Protein AF-A0A1W9W3F9-F1 (afdb_monomer_lite)

Structure (mmCIF, N/CA/C/O backbone):
data_AF-A0A1W9W3F9-F1
#
_entry.id   AF-A0A1W9W3F9-F1
#
loop_
_atom_site.group_PDB
_atom_site.id
_atom_site.type_symbol
_atom_site.label_atom_id
_atom_site.label_alt_id
_atom_site.label_comp_id
_atom_site.label_asym_id
_atom_site.label_entity_id
_atom_site.label_seq_id
_atom_site.pdbx_PDB_ins_code
_atom_site.Cartn_x
_atom_site.Cartn_y
_atom_site.Cartn_z
_atom_site.occupancy
_atom_site.B_iso_or_equiv
_atom_site.auth_seq_id
_atom_site.auth_comp_id
_atom_site.auth_asym_id
_atom_site.auth_atom_id
_atom_site.pdbx_PDB_model_num
ATOM 1 N N . MET A 1 1 ? -9.344 -3.876 2.416 1.00 94.00 1 MET A N 1
ATOM 2 C CA . MET A 1 1 ? -9.687 -2.870 1.387 1.00 94.00 1 MET A CA 1
ATOM 3 C C . MET A 1 1 ? -8.626 -2.935 0.306 1.00 94.00 1 MET A C 1
ATOM 5 O O . MET A 1 1 ? -7.458 -3.008 0.658 1.00 94.00 1 MET A O 1
ATOM 9 N N . ILE A 1 2 ? -9.013 -2.939 -0.971 1.00 95.25 2 ILE A N 1
ATOM 10 C CA . ILE A 1 2 ? -8.069 -3.101 -2.084 1.00 95.25 2 ILE A CA 1
ATOM 11 C C . ILE A 1 2 ? -8.203 -1.915 -3.038 1.00 95.25 2 ILE A C 1
ATOM 13 O O . ILE A 1 2 ? -9.314 -1.609 -3.469 1.00 95.25 2 ILE A O 1
ATOM 17 N N . GLU A 1 3 ? -7.088 -1.272 -3.384 1.00 95.94 3 GLU A N 1
ATOM 18 C CA . GLU A 1 3 ? -7.033 -0.259 -4.442 1.00 95.94 3 GLU A CA 1
ATOM 19 C C . GLU A 1 3 ? -6.312 -0.820 -5.682 1.00 95.94 3 GLU A C 1
ATOM 21 O O . GLU A 1 3 ? -5.223 -1.389 -5.600 1.00 95.94 3 GLU A O 1
ATOM 26 N N . VAL A 1 4 ? -6.958 -0.700 -6.847 1.00 95.69 4 VAL A N 1
ATOM 27 C CA . VAL A 1 4 ? -6.496 -1.294 -8.110 1.00 95.69 4 VAL A CA 1
ATOM 28 C C . VAL A 1 4 ? -6.101 -0.201 -9.095 1.00 95.69 4 VAL A C 1
ATOM 30 O O . VAL A 1 4 ? -6.911 0.635 -9.499 1.00 95.69 4 VAL A O 1
ATOM 33 N N . ARG A 1 5 ? -4.848 -0.247 -9.535 1.00 94.62 5 ARG A N 1
ATOM 34 C CA . ARG A 1 5 ? -4.216 0.688 -10.461 1.00 94.62 5 ARG A CA 1
ATOM 35 C C . ARG A 1 5 ? -3.707 -0.077 -11.675 1.00 94.62 5 ARG A C 1
ATOM 37 O O . ARG A 1 5 ? -2.658 -0.713 -11.662 1.00 94.62 5 ARG A O 1
ATOM 44 N N . LYS A 1 6 ? -4.505 -0.020 -12.743 1.00 93.94 6 LYS A N 1
ATOM 45 C CA . LYS A 1 6 ? -4.230 -0.703 -14.019 1.00 93.94 6 LYS A CA 1
ATOM 46 C C . LYS A 1 6 ? -3.316 0.097 -14.951 1.00 93.94 6 LYS A C 1
ATOM 48 O O . LYS A 1 6 ? -2.819 -0.445 -15.929 1.00 93.94 6 LYS A O 1
ATOM 53 N N . GLN A 1 7 ? -3.155 1.391 -14.681 1.00 93.25 7 GLN A N 1
ATOM 54 C CA . GLN A 1 7 ? -2.331 2.281 -15.491 1.00 93.25 7 GLN A CA 1
ATOM 55 C C . GLN A 1 7 ? -0.853 1.903 -15.347 1.00 93.25 7 GLN A C 1
ATOM 57 O O . GLN A 1 7 ? -0.403 1.574 -14.250 1.00 93.25 7 GLN A O 1
ATOM 62 N N . GLN A 1 8 ? -0.104 1.998 -16.447 1.00 93.00 8 GLN A N 1
ATOM 63 C CA . GLN A 1 8 ? 1.345 1.768 -16.489 1.00 93.00 8 GLN A CA 1
ATOM 64 C C . GLN A 1 8 ? 2.116 2.997 -15.984 1.00 93.00 8 GLN A C 1
ATOM 66 O O . GLN A 1 8 ? 2.989 3.537 -16.658 1.00 93.00 8 GLN A O 1
ATOM 71 N N . VAL A 1 9 ? 1.729 3.487 -14.808 1.00 95.19 9 VAL A N 1
ATOM 72 C CA . VAL A 1 9 ? 2.350 4.622 -14.125 1.00 95.19 9 VAL A CA 1
ATOM 73 C C . VAL A 1 9 ? 2.734 4.162 -12.731 1.00 95.19 9 VAL A C 1
ATOM 75 O O . VAL A 1 9 ? 1.922 3.545 -12.039 1.00 95.19 9 VAL A O 1
ATOM 78 N N . LYS A 1 10 ? 3.970 4.466 -12.327 1.00 95.38 10 LYS A N 1
ATOM 79 C CA . LYS A 1 10 ? 4.449 4.155 -10.983 1.00 95.38 10 LYS A CA 1
ATOM 80 C C . LYS A 1 10 ? 3.626 4.899 -9.939 1.00 95.38 10 LYS A C 1
ATOM 82 O O . LYS A 1 10 ? 3.423 6.109 -10.043 1.00 95.38 10 LYS A O 1
ATOM 87 N N . MET A 1 11 ? 3.215 4.173 -8.911 1.00 97.00 11 MET A N 1
ATOM 88 C CA . MET A 1 11 ? 2.593 4.740 -7.723 1.00 97.00 11 MET A CA 1
ATOM 89 C C . MET A 1 11 ? 3.578 5.656 -7.009 1.00 97.00 11 MET A C 1
ATOM 91 O O . MET A 1 11 ? 4.725 5.270 -6.768 1.00 97.00 11 MET A O 1
ATOM 95 N N . ARG A 1 12 ? 3.129 6.864 -6.671 1.00 97.69 12 ARG A N 1
ATOM 96 C CA . ARG A 1 12 ? 3.907 7.846 -5.915 1.00 97.69 12 ARG A CA 1
ATOM 97 C C . ARG A 1 12 ? 3.549 7.772 -4.438 1.00 97.69 12 ARG A C 1
ATOM 99 O O . ARG A 1 12 ? 2.501 7.249 -4.065 1.00 97.69 12 ARG A O 1
ATOM 106 N N . LEU A 1 13 ? 4.393 8.371 -3.600 1.00 98.06 13 LEU A N 1
ATOM 107 C CA . LEU A 1 13 ? 4.188 8.402 -2.151 1.00 98.06 13 LEU A CA 1
ATOM 108 C C . LEU A 1 13 ? 2.803 8.955 -1.770 1.00 98.06 13 LEU A C 1
ATOM 110 O O . LEU A 1 13 ? 2.069 8.333 -1.010 1.00 98.06 13 LEU A O 1
ATOM 114 N N . LYS A 1 14 ? 2.386 10.061 -2.396 1.00 97.75 14 LYS A N 1
ATOM 115 C CA . LYS A 1 14 ? 1.065 10.656 -2.150 1.00 97.75 14 LYS A CA 1
ATOM 116 C C . LYS A 1 14 ? -0.093 9.684 -2.414 1.00 97.75 14 LYS A C 1
ATOM 118 O O . LYS A 1 14 ? -1.089 9.709 -1.698 1.00 97.75 14 LYS A O 1
ATOM 123 N N . ASP A 1 15 ? 0.035 8.819 -3.421 1.00 97.00 15 ASP A N 1
ATOM 124 C CA . ASP A 1 15 ? -1.022 7.871 -3.776 1.00 97.00 15 ASP A CA 1
ATOM 125 C C . ASP A 1 15 ? -1.228 6.821 -2.667 1.00 97.00 15 ASP A C 1
ATOM 127 O O . ASP A 1 15 ? -2.367 6.475 -2.342 1.00 97.00 15 ASP A O 1
ATOM 131 N N . VAL A 1 16 ? -0.139 6.343 -2.053 1.00 97.81 16 VAL A N 1
ATOM 132 C CA . VAL A 1 16 ? -0.191 5.357 -0.959 1.00 97.81 16 VAL A CA 1
ATOM 133 C C . VAL A 1 16 ? -0.558 5.998 0.385 1.00 97.81 16 VAL A C 1
ATOM 135 O O . VAL A 1 16 ? -1.303 5.400 1.162 1.00 97.81 16 VAL A O 1
ATOM 138 N N . GLU A 1 17 ? -0.149 7.246 0.628 1.00 98.38 17 GLU A N 1
ATOM 139 C CA . GLU A 1 17 ? -0.564 8.032 1.798 1.00 98.38 17 GLU A CA 1
ATOM 140 C C . GLU A 1 17 ? -2.071 8.313 1.798 1.00 98.38 17 GLU A C 1
ATOM 142 O O . GLU A 1 17 ? -2.754 8.130 2.810 1.00 98.38 17 GLU A O 1
ATOM 147 N N . ASP A 1 18 ? -2.615 8.752 0.661 1.00 98.19 18 ASP A N 1
ATOM 148 C CA . ASP A 1 18 ? -4.039 9.054 0.539 1.00 98.19 18 ASP A CA 1
ATOM 149 C C . ASP A 1 18 ? -4.891 7.787 0.679 1.00 98.19 18 ASP A C 1
ATOM 151 O O . ASP A 1 18 ? -5.975 7.829 1.268 1.00 98.19 18 ASP A O 1
ATOM 155 N N . PHE A 1 19 ? -4.393 6.634 0.228 1.00 97.62 19 PHE A N 1
ATOM 156 C CA . PHE A 1 19 ? -5.027 5.348 0.506 1.00 97.62 19 PHE A CA 1
ATOM 157 C C . PHE A 1 19 ? -4.987 4.982 1.993 1.00 97.62 19 PHE A C 1
ATOM 159 O O . PHE A 1 19 ? -6.023 4.618 2.552 1.00 97.62 19 PHE A O 1
ATOM 166 N N . GLN A 1 20 ? -3.848 5.146 2.668 1.00 97.62 20 GLN A N 1
ATOM 167 C CA . GLN A 1 20 ? -3.733 4.858 4.100 1.00 97.62 20 GLN A CA 1
ATOM 168 C C . GLN A 1 20 ? -4.685 5.719 4.944 1.00 97.62 20 GLN A C 1
ATOM 170 O O . GLN A 1 20 ? -5.285 5.231 5.908 1.00 97.62 20 GLN A O 1
ATOM 175 N N . LYS A 1 21 ? -4.908 6.982 4.557 1.00 97.69 21 LYS A N 1
ATOM 176 C CA . LYS A 1 21 ? -5.933 7.836 5.179 1.00 97.69 21 LYS A CA 1
ATOM 177 C C . LYS A 1 21 ? -7.330 7.234 5.030 1.00 97.69 21 LYS A C 1
ATOM 179 O O . LYS A 1 21 ? -8.070 7.199 6.009 1.00 97.69 21 LYS A O 1
ATOM 184 N N . LYS A 1 22 ? -7.690 6.709 3.851 1.00 96.50 22 LYS A N 1
ATOM 185 C CA . LYS A 1 22 ? -8.984 6.029 3.639 1.00 96.50 22 LYS A CA 1
ATOM 186 C C . LYS A 1 22 ? -9.114 4.784 4.518 1.00 96.50 22 LYS A C 1
ATOM 188 O O . LYS A 1 22 ? -10.159 4.604 5.137 1.00 96.50 22 LYS A O 1
ATOM 193 N N . VAL A 1 23 ? -8.062 3.960 4.602 1.00 96.31 23 VAL A N 1
ATOM 194 C CA . VAL A 1 23 ? -8.023 2.758 5.463 1.00 96.31 23 VAL A CA 1
ATOM 195 C C . VAL A 1 23 ? -8.297 3.152 6.911 1.00 96.31 23 VAL A C 1
ATOM 197 O O . VAL A 1 23 ? -9.200 2.609 7.543 1.00 96.31 23 VAL A O 1
ATOM 200 N N . THR A 1 24 ? -7.563 4.151 7.398 1.00 95.56 24 THR A N 1
ATOM 201 C CA . THR A 1 24 ? -7.642 4.623 8.782 1.00 95.56 24 THR A CA 1
ATOM 202 C C . THR A 1 24 ? -9.020 5.208 9.093 1.00 95.56 24 THR A C 1
ATOM 204 O O . THR A 1 24 ? -9.601 4.912 10.133 1.00 95.56 24 THR A O 1
ATOM 207 N N . THR A 1 25 ? -9.576 6.019 8.189 1.00 96.50 25 THR A N 1
ATOM 208 C CA . THR A 1 25 ? -10.930 6.569 8.337 1.00 96.50 25 THR A CA 1
ATOM 209 C C . THR A 1 25 ? -11.974 5.459 8.376 1.00 96.50 25 THR A C 1
ATOM 211 O O . THR A 1 25 ? -12.829 5.466 9.256 1.00 96.50 25 THR A O 1
ATOM 214 N N . TYR A 1 26 ? -11.884 4.466 7.489 1.00 95.50 26 TYR A N 1
ATOM 215 C CA . TYR A 1 26 ? -12.813 3.337 7.488 1.00 95.50 26 TYR A CA 1
ATOM 216 C C . TYR A 1 26 ? -12.742 2.537 8.798 1.00 95.50 26 TYR A C 1
ATOM 218 O O . TYR A 1 26 ? -13.773 2.271 9.408 1.00 95.50 26 TYR A O 1
ATOM 226 N N . GLN A 1 27 ? -11.540 2.202 9.275 1.00 94.88 27 GLN A N 1
ATOM 227 C CA . GLN A 1 27 ? -11.354 1.469 10.534 1.00 94.88 27 GLN A CA 1
ATOM 228 C C . GLN A 1 27 ? -11.902 2.230 11.747 1.00 94.88 27 GLN A C 1
ATOM 230 O O . GLN A 1 27 ? -12.474 1.614 12.640 1.00 94.88 27 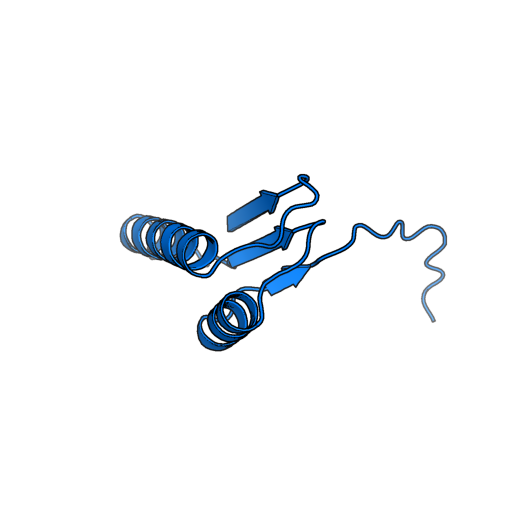GLN A O 1
ATOM 235 N N . LYS A 1 28 ? -11.785 3.564 11.773 1.00 95.56 28 LYS A N 1
ATOM 236 C CA . LYS A 1 28 ? -12.376 4.392 12.839 1.00 95.56 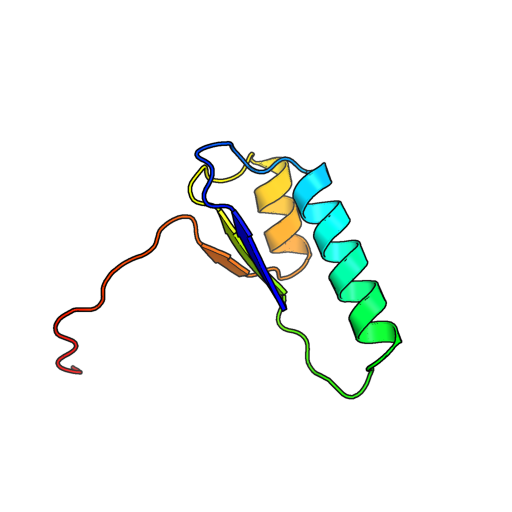28 LYS A CA 1
ATOM 237 C C . LYS A 1 28 ? -13.901 4.290 12.891 1.00 95.56 28 LYS A C 1
ATOM 239 O O . LYS A 1 28 ? -14.464 4.356 13.977 1.00 95.56 28 LYS A O 1
ATOM 244 N N . HIS A 1 29 ? -14.559 4.153 11.740 1.00 96.75 29 HIS A N 1
ATOM 245 C CA . HIS A 1 29 ? -16.016 4.022 11.669 1.00 96.75 29 HIS A CA 1
ATOM 246 C C . HIS A 1 29 ? -16.515 2.593 11.925 1.00 96.75 29 HIS A C 1
ATOM 248 O O . HIS A 1 29 ? -17.653 2.430 12.354 1.00 96.75 29 HIS A O 1
ATOM 254 N N . PHE A 1 30 ? -15.678 1.580 11.687 1.00 95.19 30 PHE A N 1
ATOM 255 C CA . PHE A 1 30 ? -16.034 0.161 11.788 1.00 95.19 30 PHE A CA 1
ATOM 256 C C . PHE A 1 30 ? -14.951 -0.612 12.550 1.00 95.19 30 PHE A C 1
ATOM 258 O O . PHE A 1 30 ? -14.250 -1.455 11.983 1.00 95.19 30 PHE A O 1
ATOM 265 N N . ALA A 1 31 ? -14.775 -0.279 13.831 1.00 92.44 31 ALA A N 1
ATOM 266 C CA . ALA A 1 31 ? -13.674 -0.776 14.660 1.00 92.44 31 ALA A CA 1
ATOM 267 C C . ALA A 1 31 ? -13.687 -2.303 14.857 1.00 92.44 31 ALA A C 1
ATOM 269 O O . ALA A 1 31 ? -12.648 -2.908 15.109 1.00 92.44 31 ALA A O 1
ATOM 270 N N . GLU A 1 32 ? -14.845 -2.945 14.711 1.00 95.44 32 GLU A N 1
ATOM 271 C CA . GLU A 1 32 ? -15.009 -4.394 14.792 1.00 95.44 32 GLU A CA 1
ATOM 272 C C . GLU A 1 32 ? -14.555 -5.133 13.522 1.00 95.44 32 GLU A C 1
ATOM 274 O O . GLU A 1 32 ? -14.463 -6.362 13.511 1.00 95.44 32 GLU A O 1
ATOM 279 N N . LYS A 1 33 ? -14.291 -4.408 12.428 1.00 93.38 33 LYS A N 1
ATOM 280 C CA . LYS A 1 33 ? -13.885 -4.991 11.148 1.00 93.38 33 LYS A CA 1
ATOM 281 C C . LYS A 1 33 ? -12.367 -4.999 11.018 1.00 93.38 33 LYS A C 1
ATOM 283 O O . LYS A 1 33 ? -11.710 -3.961 11.030 1.00 93.38 33 LYS A O 1
ATOM 288 N N . ILE A 1 34 ? -11.814 -6.179 10.758 1.00 92.50 34 ILE A N 1
ATOM 289 C CA . ILE A 1 34 ? -10.417 -6.310 10.344 1.00 92.50 34 ILE A CA 1
ATOM 290 C C . ILE A 1 34 ? -10.300 -5.834 8.895 1.00 92.50 34 ILE A C 1
ATOM 292 O O . ILE A 1 34 ? -10.910 -6.395 7.983 1.00 92.50 34 ILE A O 1
ATOM 296 N N . VAL A 1 35 ? -9.500 -4.793 8.673 1.00 93.50 35 VAL A N 1
ATOM 297 C CA . VAL A 1 35 ? -9.199 -4.283 7.333 1.00 93.50 35 VAL A CA 1
ATOM 298 C C . VAL A 1 35 ? -7.795 -4.716 6.956 1.00 93.50 35 VAL A C 1
ATOM 300 O O . VAL A 1 35 ? -6.833 -4.296 7.585 1.00 93.50 35 VAL A O 1
ATOM 303 N N . LEU A 1 36 ? -7.691 -5.516 5.898 1.00 95.62 36 LEU A N 1
ATOM 304 C CA . LEU A 1 36 ? -6.422 -5.868 5.266 1.00 95.62 36 LEU A CA 1
ATOM 305 C C . LEU A 1 36 ? -6.211 -4.939 4.058 1.00 95.62 36 LEU A C 1
ATOM 307 O O . LEU A 1 36 ? -6.950 -5.075 3.072 1.00 95.62 36 LEU A O 1
ATOM 311 N N . PRO A 1 37 ? -5.337 -3.921 4.146 1.00 97.50 37 PRO A N 1
ATOM 312 C CA . PRO A 1 37 ? -5.077 -3.005 3.043 1.00 97.50 37 PRO A CA 1
ATOM 313 C C . PRO A 1 37 ? -4.177 -3.661 1.991 1.00 97.50 37 PRO A C 1
ATOM 315 O O . PRO A 1 37 ? -3.167 -4.278 2.325 1.00 97.50 37 PRO A O 1
ATOM 318 N N . ALA A 1 38 ? -4.531 -3.516 0.713 1.00 97.94 38 ALA A N 1
ATOM 319 C CA . ALA A 1 38 ? -3.700 -4.002 -0.381 1.00 97.94 38 ALA A CA 1
ATOM 320 C C . ALA A 1 38 ? -3.777 -3.125 -1.638 1.00 97.94 38 ALA A C 1
ATOM 322 O O . ALA A 1 38 ? -4.809 -2.509 -1.920 1.00 97.94 38 ALA A O 1
ATOM 323 N N . PHE A 1 39 ? -2.702 -3.140 -2.424 1.00 97.25 39 PHE A N 1
ATOM 324 C CA . PHE A 1 39 ? -2.613 -2.538 -3.747 1.00 97.25 39 PHE A CA 1
ATOM 325 C C . PHE A 1 39 ? -2.326 -3.573 -4.829 1.00 97.25 39 PHE A C 1
ATOM 327 O O . PHE A 1 39 ? -1.453 -4.428 -4.687 1.00 97.25 39 PHE A O 1
ATOM 334 N N . LEU A 1 40 ? -2.988 -3.394 -5.969 1.00 96.81 40 LEU A N 1
ATOM 335 C CA . LEU A 1 40 ? -2.520 -3.902 -7.253 1.00 96.81 40 LEU A CA 1
ATOM 336 C C . LEU A 1 40 ? -2.084 -2.708 -8.105 1.00 96.81 40 LEU A C 1
ATOM 338 O O . LEU A 1 40 ? -2.936 -1.901 -8.470 1.00 96.81 40 LEU A O 1
ATOM 342 N N . ALA A 1 41 ? -0.801 -2.597 -8.443 1.00 97.12 41 ALA A N 1
ATOM 343 C CA . ALA A 1 41 ? -0.257 -1.501 -9.245 1.00 97.12 41 ALA A CA 1
ATOM 344 C C . ALA A 1 41 ? 0.573 -2.031 -10.417 1.00 97.12 41 ALA A C 1
ATOM 346 O O . ALA A 1 41 ? 1.750 -2.341 -10.269 1.00 97.12 41 ALA A O 1
ATOM 347 N N . LEU A 1 42 ? -0.035 -2.118 -11.602 1.00 96.69 42 LEU A N 1
ATOM 348 C CA . LEU A 1 42 ? 0.620 -2.721 -12.773 1.00 96.69 42 LEU A CA 1
ATOM 349 C C . LEU A 1 42 ? 1.821 -1.913 -13.285 1.00 96.69 42 LEU A C 1
ATOM 351 O O . LEU A 1 42 ? 2.736 -2.494 -13.857 1.00 96.69 42 LEU A O 1
ATOM 355 N N . GLY A 1 43 ? 1.830 -0.598 -13.049 1.00 96.19 43 GLY A N 1
ATOM 356 C CA . GLY A 1 43 ? 2.973 0.274 -13.327 1.00 96.19 43 GLY A CA 1
ATOM 357 C C . GLY A 1 43 ? 4.074 0.252 -12.259 1.00 96.19 43 GLY A C 1
ATOM 358 O O . GLY A 1 43 ? 5.068 0.958 -12.416 1.00 96.19 43 GLY A O 1
ATOM 359 N N . GLY A 1 44 ? 3.904 -0.524 -11.183 1.00 97.31 44 GLY A N 1
ATOM 360 C CA . GLY A 1 44 ? 4.829 -0.612 -10.052 1.00 97.31 44 GLY A CA 1
ATOM 361 C C . GLY A 1 44 ? 4.787 0.590 -9.107 1.00 97.31 44 GLY A C 1
ATOM 362 O O . GLY A 1 44 ? 3.854 1.397 -9.125 1.00 97.31 44 GLY A O 1
ATOM 363 N N . PHE A 1 45 ? 5.819 0.714 -8.275 1.00 98.00 45 PHE A N 1
ATOM 364 C CA . PHE A 1 45 ? 5.976 1.776 -7.276 1.00 98.00 45 PHE A CA 1
ATOM 365 C C . PHE A 1 45 ? 7.304 2.525 -7.468 1.00 98.00 45 PHE A C 1
ATOM 367 O O . PHE A 1 45 ? 8.260 1.994 -8.041 1.00 98.00 45 PHE A O 1
ATOM 374 N N . ILE A 1 46 ? 7.366 3.775 -7.005 1.00 98.06 46 ILE A N 1
ATOM 375 C CA . ILE A 1 46 ? 8.655 4.384 -6.640 1.00 98.06 46 ILE A CA 1
ATOM 376 C C . ILE A 1 46 ? 9.112 3.828 -5.285 1.00 98.06 46 ILE A C 1
ATOM 378 O O . ILE A 1 46 ? 8.281 3.358 -4.501 1.00 98.06 46 ILE A O 1
ATOM 382 N N . ASP A 1 47 ? 10.410 3.894 -5.006 1.00 97.94 47 ASP A N 1
ATOM 383 C CA . ASP A 1 47 ? 11.010 3.236 -3.841 1.00 97.94 47 ASP A CA 1
ATOM 384 C C . ASP A 1 47 ? 10.412 3.743 -2.523 1.00 97.94 47 ASP A C 1
ATOM 386 O O . ASP A 1 47 ? 10.066 2.947 -1.650 1.00 97.94 47 ASP A O 1
ATOM 390 N N . GLU A 1 48 ? 10.170 5.050 -2.406 1.00 98.25 48 GLU A N 1
ATOM 391 C CA . GLU A 1 48 ? 9.577 5.652 -1.211 1.00 98.25 48 GLU A CA 1
ATOM 392 C C . GLU A 1 48 ? 8.134 5.186 -0.991 1.00 98.25 48 GLU A C 1
ATOM 394 O O . GLU A 1 48 ? 7.717 4.953 0.141 1.00 98.25 48 GLU A O 1
ATOM 399 N N . ALA A 1 49 ? 7.367 5.011 -2.071 1.00 98.12 49 ALA A N 1
ATOM 400 C CA . ALA A 1 49 ? 5.993 4.525 -1.987 1.00 98.12 49 ALA A CA 1
ATOM 401 C C . ALA A 1 49 ? 5.948 3.046 -1.584 1.00 98.12 49 ALA A C 1
ATOM 403 O O . ALA A 1 49 ? 5.086 2.644 -0.802 1.00 98.12 49 ALA A O 1
ATOM 404 N N . LYS A 1 50 ? 6.888 2.239 -2.088 1.00 97.62 50 LYS A N 1
ATOM 405 C CA . LYS A 1 50 ? 7.001 0.825 -1.725 1.00 97.62 50 LYS A CA 1
ATOM 406 C C . LYS A 1 50 ? 7.410 0.657 -0.263 1.00 97.62 50 LYS A C 1
ATOM 408 O O . LYS A 1 50 ? 6.749 -0.081 0.463 1.00 97.62 50 LYS A O 1
ATOM 413 N N . LEU A 1 51 ? 8.422 1.405 0.181 1.00 98.31 51 LEU A N 1
ATOM 414 C CA . LEU A 1 51 ? 8.857 1.431 1.577 1.00 98.31 51 LEU A CA 1
ATOM 415 C C . LEU A 1 51 ? 7.718 1.864 2.509 1.00 98.31 51 LEU A C 1
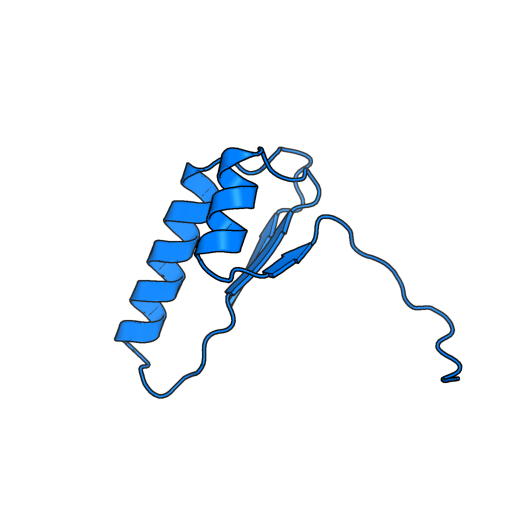ATOM 417 O O . LEU A 1 51 ? 7.504 1.259 3.556 1.00 98.31 51 LEU A O 1
ATOM 421 N N . PHE A 1 52 ? 6.941 2.875 2.112 1.00 98.50 52 PHE A N 1
ATOM 422 C CA . PHE A 1 52 ? 5.759 3.292 2.862 1.00 98.50 52 PHE A CA 1
ATOM 423 C C . PHE A 1 52 ? 4.738 2.153 2.997 1.00 98.50 52 PHE A C 1
ATOM 425 O O . PHE A 1 52 ? 4.232 1.910 4.093 1.00 98.50 52 PHE A O 1
ATOM 432 N N . CYS A 1 53 ? 4.447 1.420 1.914 1.00 98.12 53 CYS A N 1
ATOM 433 C CA . CYS A 1 53 ? 3.555 0.261 1.975 1.00 98.12 53 CYS A CA 1
ATOM 434 C C . CYS A 1 53 ? 4.056 -0.813 2.950 1.00 98.12 53 CYS A C 1
ATOM 436 O O . CYS A 1 53 ? 3.253 -1.340 3.717 1.00 98.12 53 CYS A O 1
ATOM 438 N N . GLU A 1 54 ? 5.357 -1.104 2.968 1.00 97.69 54 GLU A N 1
ATOM 439 C CA . GLU A 1 54 ? 5.956 -2.077 3.891 1.00 97.69 54 GLU A CA 1
ATOM 440 C C . GLU A 1 54 ? 5.818 -1.635 5.356 1.00 97.69 54 GLU A C 1
ATOM 442 O O . GLU A 1 54 ? 5.323 -2.401 6.185 1.00 97.69 54 GLU A O 1
ATOM 447 N N . ILE A 1 55 ? 6.161 -0.379 5.667 1.00 98.19 55 ILE A N 1
ATOM 448 C CA . ILE A 1 55 ? 6.051 0.198 7.020 1.00 98.19 55 ILE A CA 1
ATOM 449 C C . ILE A 1 55 ? 4.605 0.154 7.534 1.00 98.19 55 ILE A C 1
ATOM 451 O O . ILE A 1 55 ? 4.367 -0.107 8.713 1.00 98.19 55 ILE A O 1
ATOM 455 N N . HIS A 1 56 ? 3.633 0.397 6.654 1.00 96.94 56 HIS A N 1
ATOM 456 C CA . HIS A 1 56 ? 2.212 0.444 7.002 1.00 96.94 56 HIS A CA 1
ATOM 457 C C . HIS A 1 56 ? 1.471 -0.887 6.804 1.00 96.94 56 HIS A C 1
ATOM 459 O O . HIS A 1 56 ? 0.244 -0.919 6.918 1.00 96.94 56 HIS A O 1
ATOM 465 N N . VAL A 1 57 ? 2.193 -1.985 6.552 1.00 96.69 57 VAL A N 1
ATOM 466 C CA . VAL A 1 57 ? 1.633 -3.340 6.392 1.00 96.69 57 VAL A CA 1
ATOM 467 C C . VAL A 1 57 ? 0.548 -3.385 5.304 1.00 96.69 57 VAL A C 1
ATOM 469 O O . VAL A 1 57 ? -0.524 -3.972 5.456 1.00 96.69 57 VAL A O 1
ATOM 472 N N . ILE A 1 58 ? 0.828 -2.729 4.179 1.00 98.19 58 ILE A N 1
ATOM 473 C CA . ILE A 1 58 ? -0.011 -2.733 2.983 1.00 98.19 58 ILE A CA 1
ATOM 474 C C . ILE A 1 58 ? 0.542 -3.781 2.023 1.00 98.19 58 ILE A C 1
ATOM 476 O O . ILE A 1 58 ? 1.661 -3.655 1.528 1.00 98.19 58 ILE A O 1
ATOM 480 N N . ALA A 1 59 ? -0.251 -4.810 1.727 1.00 97.88 59 ALA A N 1
ATOM 481 C CA . ALA A 1 59 ? 0.145 -5.827 0.759 1.00 97.88 59 ALA A CA 1
ATOM 482 C C . ALA A 1 59 ? 0.219 -5.224 -0.653 1.00 97.88 59 ALA A C 1
ATOM 484 O O . ALA A 1 59 ? -0.650 -4.447 -1.047 1.00 97.88 59 ALA A O 1
ATOM 485 N N . VAL A 1 60 ? 1.230 -5.595 -1.439 1.00 97.56 60 VAL A N 1
ATOM 486 C CA . VAL A 1 60 ? 1.421 -5.066 -2.797 1.00 97.56 60 V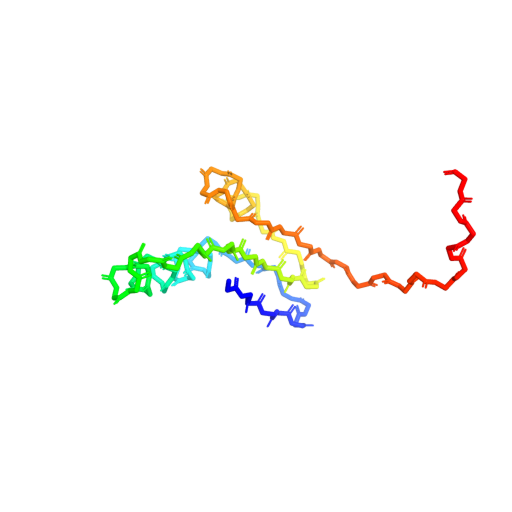AL A CA 1
ATOM 487 C C . VAL A 1 60 ? 1.558 -6.186 -3.820 1.00 97.56 60 VAL A C 1
ATOM 489 O O . VAL A 1 60 ? 2.202 -7.204 -3.574 1.00 97.56 60 VAL A O 1
ATOM 492 N N . ALA A 1 61 ? 0.971 -5.975 -4.994 1.00 96.56 61 ALA A N 1
ATOM 493 C CA . ALA A 1 61 ? 1.182 -6.788 -6.181 1.00 96.56 61 ALA A CA 1
ATOM 494 C C . ALA A 1 61 ? 1.382 -5.878 -7.397 1.00 96.56 61 ALA A C 1
ATOM 496 O O . ALA A 1 61 ? 0.644 -4.912 -7.588 1.00 96.56 61 ALA A O 1
ATOM 497 N N . GLU A 1 62 ? 2.353 -6.202 -8.248 1.00 96.31 62 GLU A N 1
ATOM 498 C CA . GLU A 1 62 ? 2.630 -5.444 -9.482 1.00 96.31 62 GLU A CA 1
ATOM 499 C C . GLU A 1 62 ? 2.206 -6.196 -10.749 1.00 96.31 62 GLU A C 1
ATOM 501 O O . GLU A 1 62 ? 2.341 -5.705 -11.866 1.00 96.31 62 GLU A O 1
ATOM 506 N N . ARG A 1 63 ? 1.706 -7.426 -10.595 1.00 93.50 63 ARG A N 1
ATOM 507 C CA . ARG A 1 63 ? 1.350 -8.311 -11.704 1.00 93.50 63 ARG A CA 1
ATOM 508 C C . ARG A 1 63 ? 0.097 -9.097 -11.362 1.00 93.50 63 ARG A C 1
ATOM 510 O O . ARG A 1 63 ? -0.129 -9.447 -10.207 1.00 93.50 63 ARG A O 1
ATOM 517 N N . ILE A 1 64 ? -0.684 -9.406 -12.390 1.00 90.62 64 ILE A N 1
ATOM 518 C CA . ILE A 1 64 ? -1.738 -10.415 -12.319 1.00 90.62 64 ILE A CA 1
ATOM 519 C C . ILE A 1 64 ? -1.162 -11.673 -12.954 1.00 90.62 64 ILE A C 1
ATOM 521 O O . ILE A 1 64 ? -0.720 -11.634 -14.103 1.00 90.62 64 ILE A O 1
ATOM 525 N N . VAL A 1 65 ? -1.148 -12.768 -12.204 1.00 88.94 65 VAL A N 1
ATOM 526 C CA . VAL A 1 65 ? -0.714 -14.076 -12.696 1.00 88.94 65 VAL A CA 1
ATOM 527 C C . VAL A 1 65 ? -1.915 -15.007 -12.756 1.00 88.94 65 VAL A C 1
ATOM 529 O O . VAL A 1 65 ? -2.729 -15.043 -11.834 1.00 88.94 65 VAL A O 1
ATOM 532 N N . TRP A 1 66 ? -2.042 -15.740 -13.860 1.00 83.69 66 TRP A N 1
ATOM 533 C CA . TRP A 1 66 ? -3.047 -16.785 -13.994 1.00 83.69 66 TRP A CA 1
ATOM 534 C C . TRP A 1 66 ? -2.483 -18.072 -13.411 1.00 83.69 66 TRP A C 1
ATOM 536 O O . TRP A 1 66 ? -1.482 -18.589 -13.902 1.00 83.69 66 TRP A O 1
ATOM 546 N N . LEU A 1 67 ? -3.122 -18.590 -12.368 1.00 80.56 67 LEU A N 1
ATOM 547 C CA . LEU A 1 67 ? -2.813 -19.914 -11.847 1.00 80.56 67 LEU A CA 1
ATOM 548 C C . LEU A 1 67 ? -3.661 -20.924 -12.621 1.00 80.56 67 LEU A C 1
ATOM 550 O O . LEU A 1 67 ? -4.800 -21.202 -12.252 1.00 80.56 67 LEU A O 1
ATOM 554 N N . ILE A 1 68 ? -3.131 -21.422 -13.736 1.00 71.25 68 ILE A N 1
ATOM 555 C CA . ILE A 1 68 ? -3.755 -22.500 -14.508 1.00 71.25 68 ILE A CA 1
ATOM 556 C C . ILE A 1 68 ? -2.931 -23.761 -14.225 1.00 71.25 68 ILE A C 1
ATOM 558 O O . ILE A 1 68 ? -1.775 -23.827 -14.631 1.00 71.25 68 ILE A O 1
ATOM 562 N N . GLY A 1 69 ? -3.506 -24.723 -13.491 1.00 62.28 69 GLY A N 1
ATOM 563 C CA . GLY A 1 69 ? -2.869 -26.018 -13.195 1.00 62.28 69 GLY A CA 1
ATOM 564 C C . GLY A 1 69 ? -2.237 -26.160 -11.804 1.00 62.28 69 GLY A C 1
ATOM 565 O O . GLY A 1 69 ? -1.107 -26.619 -11.694 1.00 62.28 69 GLY A O 1
ATOM 566 N N . CYS A 1 70 ? -2.946 -25.794 -10.732 1.00 50.41 70 CYS A N 1
ATOM 567 C CA . CYS A 1 70 ? -2.524 -26.172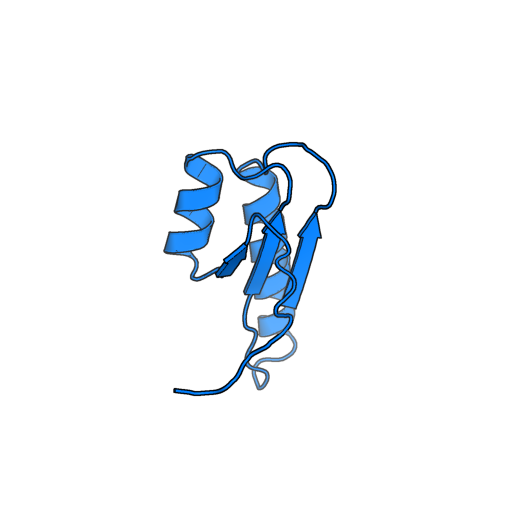 -9.380 1.00 50.41 70 CYS A CA 1
ATOM 568 C C . CYS A 1 70 ? -2.891 -27.647 -9.126 1.00 50.41 70 CYS A C 1
ATOM 570 O O . CYS A 1 70 ? -3.944 -27.941 -8.563 1.00 50.41 70 CYS A O 1
ATOM 572 N N . GLU A 1 71 ? -2.049 -28.580 -9.577 1.00 52.12 71 GLU A N 1
ATOM 573 C CA . GLU A 1 71 ? -1.905 -29.845 -8.855 1.00 52.12 71 GLU A CA 1
ATOM 574 C C . GLU A 1 71 ? -1.115 -29.526 -7.586 1.00 52.12 71 GLU A C 1
ATOM 576 O O . GLU A 1 71 ? 0.018 -29.046 -7.638 1.00 52.12 71 GLU A O 1
ATOM 581 N N . MET A 1 72 ? -1.778 -29.689 -6.443 1.00 50.03 72 MET A N 1
ATOM 582 C CA . MET A 1 72 ? -1.164 -29.532 -5.132 1.00 50.03 72 MET A CA 1
ATOM 583 C C . MET A 1 72 ? -0.103 -30.625 -4.963 1.00 50.03 72 MET A C 1
ATOM 585 O O . MET A 1 72 ? -0.438 -31.807 -5.053 1.00 50.03 72 MET A O 1
ATOM 589 N N . ILE A 1 73 ? 1.147 -30.227 -4.722 1.00 50.72 73 ILE A N 1
ATOM 590 C CA . ILE A 1 73 ? 2.174 -31.087 -4.118 1.00 50.72 73 ILE A CA 1
ATOM 591 C C . ILE A 1 73 ? 2.223 -30.745 -2.633 1.00 50.72 73 ILE A C 1
ATOM 593 O O . ILE A 1 73 ? 2.245 -29.528 -2.331 1.00 50.72 73 ILE A O 1
#

Secondary structure (DSSP, 8-state):
-EEEE-SSSPBPHHHHHHHHHHHHHHHHH-TTS----EEEETT-B-HHHHHHHHHTT-EEES-----------

Radius of gyration: 14.19 Å; chains: 1; bounding box: 27×42×31 Å

Sequence (73 aa):
MIEVRKQQVKMRLKDVEDFQKKVTTYQKHFAEKIVLPAFLALGGFIDEAKLFCEIHVIAVAERIVWLIGCEMI

Foldseek 3Di:
DEDEAPDLAADELVNLVVQVVVVVVVCVVVVVDDDAAEYAHLNYHDPNNVVVCVVSNYHYHNDDDDPDDPPDD

pLDDT: mean 92.56, std 11.53, range [50.03, 98.5]

=== Feature glossary ===
Legend for the data blocks above and below:

— What the protein is —

Sequence gives the chain of amino acids in standard one-letter code (A=alanine, C=cysteine, …, Y=tyrosine), read N→C. It is the only feature that is directly encoded by the gene; all structural features are derived from the folded form of this sequence.

The annotation block draws on four external resources. InterPro: which protein families and domains the sequence belongs to. GO: standardized terms for what the protein does, what process it participates in, and where in the cell it acts. CATH: which structural fold it has in the CATH hierarchy. Organism: the species of origin.

— Where its atoms are —

Atomic coordinates in PDBx/mmCIF format — the same representation the Protein Data Bank distributes. Each line of the _atom_site loop places one backbone atom in Cartesian space (units: ångströms, origin: arbitrary).

Six rendered views show the 3D structure from the faces of a cube — i.e. along ±x, ±y, ±z. Rendering representation is drawn randomly per protein from cartoon (secondary-structure ribbons), sticks (backbone bonds), or molecular surface; coloring is either N→C rainbow (blue at the N-terminus through red at the C-terminus) or one color per chain.

— Local backbone conformation —

DSSP 8-state secondary structure assigns each residue one of H (α-helix), G (3₁₀-helix), I (π-helix), E (extended β-strand), B (isolated β-bridge), T (hydrogen-bonded turn), S (bend), or '-' (coil). The assignment is computed from backbone hydrogen-bond geometry via the Kabsch–Sander algorithm.

P-SEA three-state annotation labels each residue as helix, strand, or coil based purely on the geometry of the Cα trace. It serves as a fallback when the full backbone (and thus DSSP) is unavailable.

φ (phi) and ψ (psi) are the two rotatable backbone dihedrals per residue: φ is the C(i-1)–N–Cα–C torsion, ψ is the N–Cα–C–N(i+1) torsion, both in degrees on (−180°, 180°]. α-helical residues cluster near (−60°, −45°); β-strand residues near (−120°, +130°). A Ramachandran plot is simply a scatter of (φ, ψ) for every residue.

— Global shape and packing —

Radius of gyration (Rg) is the root-mean-square distance of Cα atoms from their centroid — a single number for overall size and compactness. A globular domain of N residues has Rg ≈ 2.2·N^0.38 Å; an extended or disordered chain has a much larger Rg. The Cα contact count is the number of residue pairs whose Cα atoms are within 8 Å and are more than four positions apart in sequence — a standard proxy for tertiary packing density. The bounding box is the smallest axis-aligned box enclosing all Cα atoms.

Accessible surface area quantifies burial. A residue with SASA near zero is packed into the hydrophobic core; one with SASA >100 Å² sits on the surface. Computed here via the Shrake–Rupley numerical algorithm with a 1.4 Å probe.

The contact map is a binary N×N matrix image: pixel (i, j) is dark where Cα_i and Cα_j are within 8 Å and |i−j|>4. Because the |i−j|>4 filter removes local helical contacts, off-diagonal stripes parallel to the main diagonal indicate parallel β-sheets; stripes perpendicular to it indicate antiparallel β-sheets. The Ramachandran plot scatters every residue's (φ, ψ) pair against the sterically allowed regions. The PAE heatmap renders the predicted-aligned-error matrix.

— Structural neighborhood —

A 3Di character summarizes, for each residue, the relative orientation of the Cα frame of its nearest spatial neighbor. Because it encodes fold topology rather than chemistry, 3Di alignments detect remote structural similarity that sequence alignment misses.

Structural nearest neighbors (via Foldseek easy-search vs the PDB). Reported per hit: target PDB id, E-value, and alignment TM-score. A TM-score above ~0.5 is the conventional threshold for 'same fold'.

— Confidence and disorder —

For AlphaFold models, the B-fa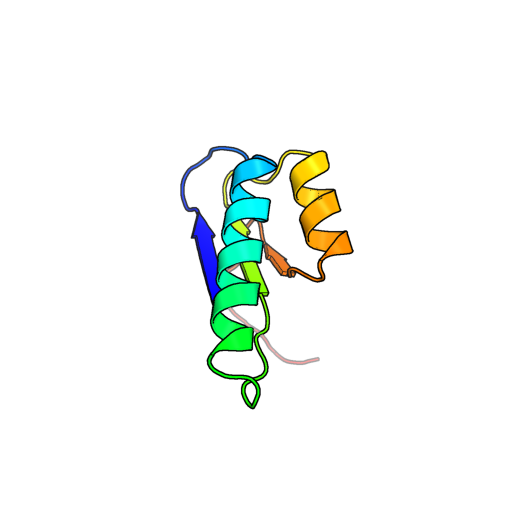ctor field carries pLDDT — the model's own estimate of local accuracy on a 0–100 scale. Regions with pLDDT<50 should be treated as essentially unmodeled; they often correspond to intrinsically disordered segments.

B-factor (Debye–Waller factor) reflects atomic displacement in the crystal lattice. It is an experimental observable (units Å²), not a prediction; low values mean the atom is pinned down, high values mean it moves or is heterogeneous across the crystal.

Predicted Aligned Error (PAE) is an AlphaFold confidence matrix: entry (i, j) is the expected error in the position of residue j, in ångströms, when the prediction is superimposed on the true structure at residue i. Low PAE within a block of residues means that block is internally rigid and well-predicted; high PAE between two blocks means their relative placement is uncertain even if each block individually is confident.